Protein AF-A0A935W717-F1 (afdb_monomer_lite)

Organism: NCBI:txid2954384

Sequence (79 aa):
MDREVIEQKLESLRRCLARVTEKCPADAETLARDVDAQDIVTLNLTRSVQLSVDMAAHLIVSRDIPAPNTMGQAMTPSP

Radius of gyration: 15.57 Å; chains: 1; bounding box: 28×26×43 Å

Foldseek 3Di:
DPPVVLVVLVVLLVVLVVQLVVLPDPDPVVCVVDVVSVVSNVVSVVSNLVSVLVVLQVVCVVVVHPRDPDSVSSVDDDD

Secondary structure (DSSP, 8-state):
--HHHHHHHHHHHHHHHHHHHHHS-SSHHHHHH-HHHHHHHHHHHHHHHHHHHHHHHHHHHTTTPPPPSSTGGGGSPP-

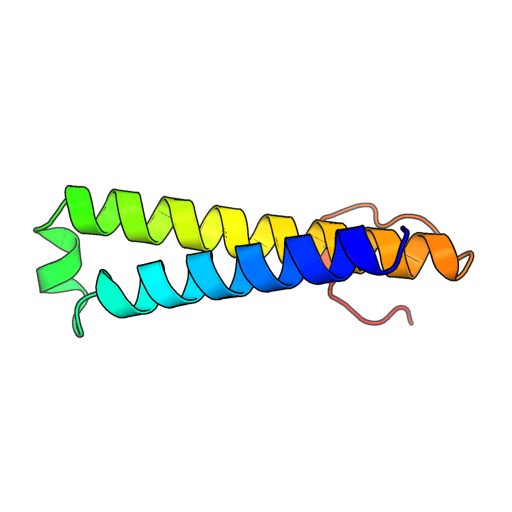InterPro domains:
  IPR037038 tRNA nuclease HepT-like superfamily [G3DSA:1.20.120.580] (1-76)

pLDDT: mean 86.69, std 13.19, range [54.28, 98.19]

Structure (mmCIF, N/CA/C/O backbone):
data_AF-A0A935W717-F1
#
_entry.id   AF-A0A935W717-F1
#
loop_
_atom_site.group_PDB
_atom_site.id
_atom_site.type_symbol
_atom_site.label_atom_id
_atom_site.label_alt_id
_atom_site.label_comp_id
_atom_site.label_asym_id
_atom_site.label_entity_id
_atom_site.label_seq_id
_atom_site.pdbx_PDB_ins_code
_atom_site.Cartn_x
_atom_site.Cartn_y
_atom_site.Cartn_z
_atom_site.occupancy
_atom_site.B_iso_or_equiv
_atom_site.auth_seq_id
_atom_site.auth_comp_id
_atom_site.auth_asym_id
_atom_site.auth_atom_id
_atom_site.pdbx_PDB_model_num
ATOM 1 N N . MET A 1 1 ? 11.947 -6.295 -17.829 1.00 63.06 1 MET A N 1
ATOM 2 C CA . MET A 1 1 ? 11.521 -6.961 -16.591 1.00 63.06 1 MET A CA 1
ATOM 3 C C . MET A 1 1 ? 11.237 -8.359 -16.998 1.00 63.06 1 MET A C 1
ATOM 5 O O . MET A 1 1 ? 10.432 -8.577 -17.900 1.00 63.06 1 MET A O 1
ATOM 9 N N . ASP A 1 2 ? 11.920 -9.266 -16.333 1.00 82.94 2 ASP A N 1
ATOM 10 C CA . ASP A 1 2 ? 11.643 -10.677 -16.457 1.00 82.94 2 ASP A CA 1
ATOM 11 C C . ASP A 1 2 ? 10.273 -10.974 -15.847 1.00 82.94 2 ASP A C 1
ATOM 13 O O . ASP A 1 2 ? 9.830 -10.300 -14.910 1.00 82.94 2 ASP A O 1
ATOM 17 N N . ARG A 1 3 ? 9.579 -11.969 -16.405 1.00 82.25 3 ARG A N 1
ATOM 18 C CA . ARG A 1 3 ? 8.216 -12.339 -15.998 1.00 82.25 3 ARG A CA 1
ATOM 19 C C . ARG A 1 3 ? 8.109 -12.592 -14.492 1.00 82.25 3 ARG A C 1
ATOM 21 O O . ARG A 1 3 ? 7.148 -12.163 -13.865 1.00 82.25 3 ARG A O 1
ATOM 28 N N . GLU A 1 4 ? 9.142 -13.195 -13.918 1.00 86.38 4 GLU A N 1
ATOM 29 C CA . GLU A 1 4 ? 9.266 -13.484 -12.489 1.00 86.38 4 GLU A CA 1
ATOM 30 C C . GLU A 1 4 ? 9.208 -12.219 -11.613 1.00 86.38 4 GLU A C 1
ATOM 32 O O . GLU A 1 4 ? 8.542 -12.198 -10.578 1.00 86.38 4 GLU A O 1
ATOM 37 N N . VAL A 1 5 ? 9.820 -11.115 -12.058 1.00 86.81 5 VAL A N 1
ATOM 38 C CA . VAL A 1 5 ? 9.785 -9.833 -11.335 1.00 86.81 5 VAL A CA 1
ATOM 39 C C . VAL A 1 5 ? 8.372 -9.243 -11.340 1.00 86.81 5 VAL A C 1
ATOM 41 O O . VAL A 1 5 ? 7.927 -8.686 -10.333 1.00 86.81 5 VAL A O 1
ATOM 44 N N . ILE A 1 6 ? 7.645 -9.380 -12.454 1.00 87.12 6 ILE A N 1
ATOM 45 C CA . ILE A 1 6 ? 6.249 -8.931 -12.556 1.00 87.12 6 ILE A CA 1
ATOM 46 C C . ILE A 1 6 ? 5.357 -9.778 -11.646 1.00 87.12 6 ILE A C 1
ATOM 48 O O . ILE A 1 6 ? 4.571 -9.223 -10.883 1.00 87.12 6 ILE A O 1
ATOM 52 N N . GLU A 1 7 ? 5.508 -11.103 -11.670 1.00 90.62 7 GLU A N 1
ATOM 53 C CA . GLU A 1 7 ? 4.762 -12.022 -10.801 1.00 90.62 7 GLU A CA 1
ATOM 54 C C . GLU A 1 7 ? 4.997 -11.702 -9.311 1.00 90.62 7 GLU A C 1
ATOM 56 O O . GLU A 1 7 ? 4.046 -11.605 -8.532 1.00 90.62 7 GLU A O 1
ATOM 61 N N . GLN A 1 8 ? 6.241 -11.414 -8.915 1.00 92.69 8 GLN A N 1
ATOM 62 C CA . GLN A 1 8 ? 6.568 -11.022 -7.542 1.00 92.69 8 GLN A CA 1
ATOM 63 C C . GLN A 1 8 ? 5.971 -9.659 -7.144 1.00 92.69 8 GLN A C 1
ATOM 65 O O . GLN A 1 8 ? 5.509 -9.485 -6.005 1.00 92.69 8 GLN A O 1
ATOM 70 N N . LYS A 1 9 ? 5.956 -8.682 -8.062 1.00 91.44 9 LYS A N 1
ATOM 71 C CA . LYS A 1 9 ? 5.307 -7.380 -7.837 1.00 91.44 9 LYS A CA 1
ATOM 72 C C . LYS A 1 9 ? 3.787 -7.519 -7.727 1.00 91.44 9 LYS A C 1
ATOM 74 O O . LYS A 1 9 ? 3.206 -6.901 -6.836 1.00 91.44 9 LYS A O 1
ATOM 79 N N . LEU A 1 10 ? 3.162 -8.368 -8.542 1.00 94.50 10 LEU A N 1
ATOM 80 C CA . LEU A 1 10 ? 1.728 -8.667 -8.468 1.00 94.50 10 LEU A CA 1
ATOM 81 C C . LEU A 1 10 ? 1.349 -9.347 -7.150 1.00 94.50 10 LEU A C 1
ATOM 83 O O . LEU A 1 10 ? 0.382 -8.938 -6.509 1.00 94.50 10 LEU A O 1
ATOM 87 N N . GLU A 1 11 ? 2.130 -10.322 -6.685 1.00 97.00 11 GLU A N 1
ATOM 88 C CA . GLU A 1 11 ? 1.883 -10.954 -5.384 1.00 97.00 11 GLU A CA 1
ATOM 89 C C . GLU A 1 11 ? 2.070 -9.959 -4.228 1.00 97.00 11 GLU A C 1
ATOM 91 O O . GLU A 1 11 ? 1.321 -9.950 -3.249 1.00 97.00 11 GLU A O 1
ATOM 96 N N . SER A 1 12 ? 3.041 -9.053 -4.341 1.00 96.44 12 SER A N 1
ATOM 97 C CA . SER A 1 12 ? 3.229 -7.983 -3.357 1.00 96.44 12 SER A CA 1
ATOM 98 C C . SER A 1 12 ? 2.066 -6.987 -3.355 1.00 96.44 12 SER A C 1
ATOM 100 O O . SER A 1 12 ? 1.606 -6.607 -2.278 1.00 96.44 12 SER A O 1
ATOM 102 N N . LEU A 1 13 ? 1.536 -6.630 -4.529 1.00 97.25 13 LEU A N 1
ATOM 103 C CA . LEU A 1 13 ? 0.343 -5.793 -4.665 1.00 97.25 13 LEU A CA 1
ATOM 104 C C . LEU A 1 13 ? -0.876 -6.476 -4.034 1.00 97.25 13 LEU A C 1
ATOM 106 O O . LEU A 1 13 ? -1.565 -5.868 -3.216 1.00 97.25 13 LEU A O 1
ATOM 110 N N . ARG A 1 14 ? -1.096 -7.762 -4.334 1.00 97.69 14 ARG A N 1
ATOM 111 C CA . ARG A 1 14 ? -2.186 -8.561 -3.756 1.00 97.69 14 ARG A CA 1
ATOM 112 C C . ARG A 1 14 ? -2.135 -8.565 -2.228 1.00 97.69 14 ARG A C 1
ATOM 114 O O . ARG A 1 14 ? -3.162 -8.367 -1.581 1.00 97.69 14 ARG A O 1
ATOM 121 N N . ARG A 1 15 ? -0.946 -8.749 -1.642 1.00 98.06 15 ARG A N 1
ATOM 122 C CA . ARG A 1 15 ? -0.751 -8.701 -0.183 1.00 98.06 15 ARG A CA 1
ATOM 123 C C . ARG A 1 15 ? -1.053 -7.321 0.397 1.00 98.06 15 ARG A C 1
ATOM 125 O O . ARG A 1 15 ? -1.701 -7.251 1.436 1.00 98.06 15 ARG A O 1
ATOM 132 N N . CYS A 1 16 ? -0.636 -6.242 -0.266 1.00 98.12 16 CYS A N 1
ATOM 133 C CA . CYS A 1 16 ? -0.950 -4.885 0.189 1.00 98.12 16 CY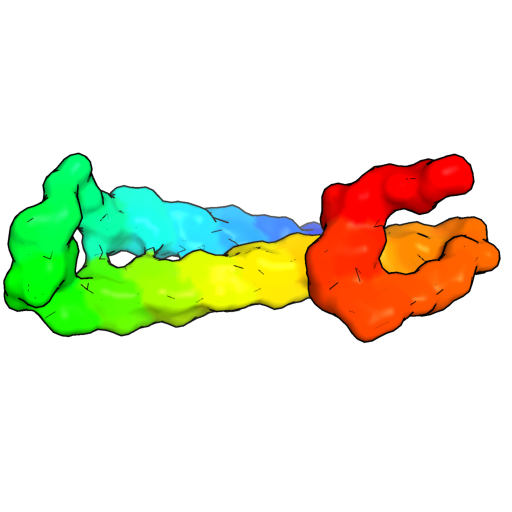S A CA 1
ATOM 134 C C . CYS A 1 16 ? -2.466 -4.644 0.201 1.00 98.12 16 CYS A C 1
ATOM 136 O O . CYS A 1 16 ? -3.003 -4.199 1.214 1.00 98.12 16 CYS A O 1
ATOM 138 N N . LEU A 1 17 ? -3.168 -5.013 -0.874 1.00 98.00 17 LEU A N 1
ATOM 139 C CA . LEU A 1 17 ? -4.625 -4.879 -0.957 1.00 98.00 17 LEU A CA 1
ATOM 140 C C . LEU A 1 17 ? -5.340 -5.715 0.111 1.00 98.00 17 LEU A C 1
ATOM 142 O O . LEU A 1 17 ? -6.226 -5.202 0.784 1.00 98.00 17 LEU A O 1
ATOM 146 N N . ALA A 1 18 ? -4.904 -6.958 0.340 1.00 98.12 18 ALA A N 1
ATOM 147 C CA . ALA A 1 18 ? -5.464 -7.801 1.395 1.00 98.12 18 ALA A CA 1
ATOM 148 C C . ALA A 1 18 ? -5.320 -7.162 2.787 1.00 98.12 18 ALA A C 1
ATOM 150 O O . ALA A 1 18 ? -6.261 -7.193 3.575 1.00 98.12 18 ALA A O 1
ATOM 151 N N . ARG A 1 19 ? -4.173 -6.532 3.078 1.00 97.94 19 ARG A N 1
ATOM 152 C CA . ARG A 1 19 ? -3.946 -5.822 4.347 1.00 97.94 19 ARG A CA 1
ATOM 153 C C . ARG A 1 19 ? -4.834 -4.593 4.497 1.00 97.94 19 ARG A C 1
ATOM 155 O O . ARG A 1 19 ? -5.321 -4.350 5.596 1.00 97.94 19 ARG A O 1
ATOM 162 N N . VAL A 1 20 ? -5.065 -3.847 3.415 1.00 97.81 20 VAL A N 1
ATOM 163 C CA . VAL A 1 20 ? -6.021 -2.730 3.421 1.00 97.81 20 VAL A CA 1
ATOM 164 C C . VAL A 1 20 ? -7.425 -3.248 3.719 1.00 97.81 20 VAL A C 1
ATOM 166 O O . VAL A 1 20 ? -8.073 -2.721 4.611 1.00 97.81 20 VAL A O 1
ATOM 169 N N . THR A 1 21 ? -7.878 -4.308 3.046 1.00 96.94 21 THR A N 1
ATOM 170 C CA . THR A 1 21 ? -9.208 -4.892 3.289 1.00 96.94 21 THR A CA 1
ATOM 171 C C . THR A 1 21 ? -9.361 -5.445 4.708 1.00 96.94 21 THR A C 1
ATOM 173 O O . THR A 1 21 ? -10.423 -5.309 5.299 1.00 96.94 21 THR A O 1
ATOM 176 N N . GLU A 1 22 ? -8.314 -6.054 5.268 1.00 97.44 22 GLU A N 1
ATOM 177 C CA . GLU A 1 22 ? -8.336 -6.621 6.623 1.00 97.44 22 GLU A CA 1
ATOM 178 C C . GLU A 1 22 ? -8.367 -5.541 7.718 1.00 97.44 22 GLU A C 1
ATOM 180 O O . GLU A 1 22 ? -8.939 -5.763 8.783 1.00 97.44 22 GLU A O 1
ATOM 185 N N . LYS A 1 23 ? -7.705 -4.398 7.494 1.00 96.94 23 LYS A N 1
ATOM 186 C CA . LYS A 1 23 ? -7.468 -3.380 8.533 1.00 96.94 23 LYS A CA 1
ATOM 187 C C . LYS A 1 23 ? -8.263 -2.094 8.362 1.00 96.94 23 LYS A C 1
ATOM 189 O O . LYS A 1 23 ? -8.335 -1.324 9.310 1.00 96.94 23 LYS A O 1
ATOM 194 N N . CYS A 1 24 ? -8.860 -1.856 7.199 1.00 96.31 24 CYS A N 1
ATOM 195 C CA . CYS A 1 24 ? -9.752 -0.724 6.997 1.00 96.31 24 CYS A CA 1
ATOM 196 C C . CYS A 1 24 ? -11.146 -1.070 7.550 1.00 96.31 24 CYS A C 1
ATOM 198 O O . CYS A 1 24 ? -11.784 -1.992 7.033 1.00 96.31 24 CYS A O 1
ATOM 200 N N . PRO A 1 25 ? -11.632 -0.373 8.590 1.00 95.25 25 PRO A N 1
ATOM 201 C CA . PRO A 1 25 ? -12.981 -0.572 9.091 1.00 95.25 25 PRO A CA 1
ATOM 202 C C . PRO A 1 25 ? -14.015 -0.034 8.092 1.00 95.25 25 PRO A C 1
ATOM 204 O O . PRO A 1 25 ? -13.696 0.695 7.153 1.00 95.25 25 PRO A O 1
ATOM 207 N N . ALA A 1 26 ? -15.279 -0.402 8.299 1.00 94.38 26 ALA A N 1
ATOM 208 C CA . ALA A 1 26 ? -16.363 -0.054 7.383 1.00 94.38 26 ALA A CA 1
ATOM 209 C C . ALA A 1 26 ? -16.692 1.450 7.356 1.00 94.38 26 ALA A C 1
ATOM 211 O O . ALA A 1 26 ? -17.278 1.928 6.385 1.00 94.38 26 ALA A O 1
ATOM 212 N N . ASP A 1 27 ? -16.331 2.188 8.408 1.00 96.19 27 ASP A N 1
ATOM 213 C CA . ASP A 1 27 ? -16.648 3.602 8.562 1.00 96.19 27 ASP A CA 1
ATOM 214 C C . ASP A 1 27 ? -15.423 4.442 8.959 1.00 96.19 27 ASP A C 1
ATOM 216 O O . ASP A 1 27 ? -14.479 3.986 9.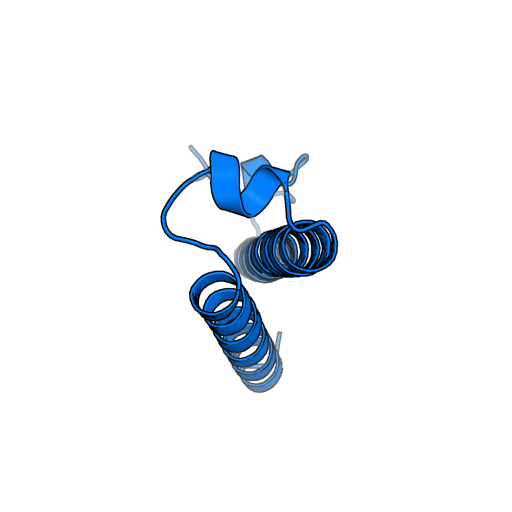612 1.00 96.19 27 ASP A O 1
ATOM 220 N N . AL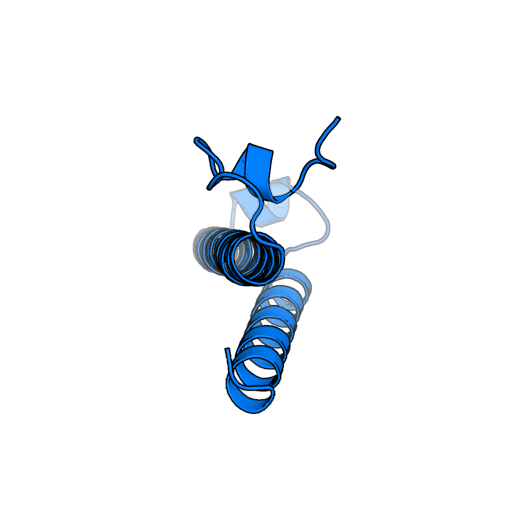A A 1 28 ? -15.454 5.708 8.541 1.00 94.88 28 ALA A N 1
ATOM 221 C CA . ALA A 1 28 ? -14.350 6.638 8.734 1.00 94.88 28 ALA A CA 1
ATOM 222 C C . ALA A 1 28 ? -14.164 7.066 10.198 1.00 94.88 28 ALA A C 1
ATOM 224 O O . ALA A 1 28 ? -13.052 7.420 10.581 1.00 94.88 28 ALA A O 1
ATOM 225 N N . GLU A 1 29 ? -15.216 7.041 11.020 1.00 97.75 29 GLU A N 1
ATOM 226 C CA . GLU A 1 29 ? -15.140 7.444 12.428 1.00 97.75 29 GLU A CA 1
ATOM 227 C C . GLU A 1 29 ? -14.363 6.408 13.250 1.00 97.75 29 GLU A C 1
ATOM 229 O O . GLU A 1 29 ? -13.503 6.767 14.057 1.00 97.75 29 GLU A O 1
ATOM 234 N N . THR A 1 30 ? -14.607 5.124 12.989 1.00 96.94 30 THR A N 1
ATOM 235 C CA . THR A 1 30 ? -13.848 4.005 13.549 1.00 96.94 30 THR A CA 1
ATOM 236 C C . THR A 1 30 ? -12.390 4.063 13.105 1.00 96.94 30 THR A C 1
ATOM 238 O O . THR A 1 30 ? -11.501 3.953 13.947 1.00 96.94 30 THR A O 1
ATOM 241 N N . LEU A 1 31 ? -12.121 4.317 11.816 1.00 96.75 31 LEU A N 1
ATOM 242 C CA . LEU A 1 31 ? -10.745 4.469 11.329 1.00 96.75 31 LEU A CA 1
ATOM 243 C C . LEU A 1 31 ? -10.037 5.647 12.011 1.00 96.75 31 LEU A C 1
ATOM 245 O O . LEU A 1 31 ? -8.907 5.502 12.460 1.00 96.75 31 LEU A O 1
ATOM 249 N N . ALA A 1 32 ? -10.705 6.796 12.144 1.00 97.31 32 ALA A N 1
ATOM 250 C CA . ALA A 1 32 ? -10.130 8.002 12.743 1.00 97.31 32 ALA A CA 1
ATOM 251 C C . ALA A 1 32 ? -9.717 7.820 14.215 1.00 97.31 32 ALA A C 1
ATOM 253 O O . ALA A 1 32 ? -8.843 8.538 14.704 1.00 97.31 32 ALA A O 1
ATOM 254 N N . ARG A 1 33 ? -10.331 6.867 14.923 1.00 97.75 33 ARG A N 1
ATOM 255 C CA . ARG A 1 33 ? -10.026 6.550 16.325 1.00 97.75 33 ARG A CA 1
ATOM 256 C C . ARG A 1 33 ? -8.929 5.500 16.498 1.00 97.75 33 ARG A C 1
ATOM 258 O O . ARG A 1 33 ? -8.426 5.356 17.608 1.00 97.75 33 ARG A O 1
ATOM 265 N N . ASP A 1 34 ? -8.556 4.792 15.436 1.00 97.50 34 ASP A N 1
ATOM 266 C CA . ASP A 1 34 ? -7.557 3.724 15.460 1.00 97.50 34 ASP A CA 1
ATOM 267 C C . ASP A 1 34 ? -6.319 4.134 14.645 1.00 97.50 34 ASP A C 1
ATOM 269 O O . ASP A 1 34 ? -6.301 4.081 13.413 1.00 97.50 34 ASP A O 1
ATOM 273 N N . VAL A 1 35 ? -5.283 4.597 15.349 1.00 97.56 35 VAL A N 1
ATOM 274 C CA . VAL A 1 35 ? -4.035 5.088 14.738 1.00 97.56 35 VAL A CA 1
ATOM 275 C C . VAL A 1 35 ? -3.258 3.955 14.064 1.00 97.56 35 VAL A C 1
ATOM 277 O O . VAL A 1 35 ? -2.718 4.146 12.975 1.00 97.56 35 VAL A O 1
ATOM 280 N N . ASP A 1 36 ? -3.262 2.755 14.644 1.00 97.62 36 ASP A N 1
ATOM 281 C CA . ASP A 1 36 ? -2.569 1.604 14.062 1.00 97.62 36 ASP A CA 1
ATOM 282 C C . ASP A 1 36 ? -3.234 1.186 12.742 1.00 97.62 36 ASP A C 1
ATOM 284 O O . ASP A 1 36 ? -2.556 0.899 11.748 1.00 97.62 36 ASP A O 1
ATOM 288 N N . ALA A 1 37 ? -4.570 1.185 12.697 1.00 97.25 37 ALA A N 1
ATOM 289 C CA . ALA A 1 37 ? -5.313 0.936 11.467 1.00 97.25 37 ALA A CA 1
ATOM 290 C C . ALA A 1 37 ? -5.019 2.002 10.399 1.00 97.25 37 ALA A C 1
ATOM 292 O O . ALA A 1 37 ? -4.796 1.647 9.237 1.00 97.25 37 ALA A O 1
ATOM 293 N N . GLN A 1 38 ? -4.954 3.284 10.776 1.00 98.19 38 GLN A N 1
ATOM 294 C CA . GLN A 1 38 ? -4.591 4.375 9.862 1.00 98.19 38 GLN A CA 1
ATOM 295 C C . GLN A 1 38 ? -3.203 4.176 9.250 1.00 98.19 38 GLN A C 1
ATOM 297 O O . GLN A 1 38 ? -3.058 4.268 8.026 1.00 98.19 38 GLN A O 1
ATOM 302 N N . ASP A 1 39 ? -2.204 3.849 10.066 1.00 98.12 39 ASP A N 1
ATOM 303 C CA . ASP A 1 39 ? -0.835 3.626 9.601 1.00 98.12 39 ASP A CA 1
ATOM 304 C C . ASP A 1 39 ? -0.756 2.419 8.664 1.00 98.12 39 ASP A C 1
ATOM 306 O O . ASP A 1 39 ? -0.151 2.487 7.587 1.00 98.12 39 ASP A O 1
ATOM 310 N N . ILE A 1 40 ? -1.421 1.314 9.019 1.00 97.75 40 ILE A N 1
ATOM 311 C CA . ILE A 1 40 ? -1.434 0.112 8.184 1.00 97.75 40 ILE A CA 1
ATOM 312 C C . ILE A 1 40 ? -2.124 0.385 6.843 1.00 97.75 40 ILE A C 1
ATOM 314 O O . ILE A 1 40 ? -1.582 0.005 5.798 1.00 97.75 40 ILE A O 1
ATOM 318 N N . VAL A 1 41 ? -3.290 1.032 6.843 1.00 97.69 41 VAL A N 1
ATOM 319 C CA . VAL A 1 41 ? -4.034 1.343 5.615 1.00 97.69 41 VAL A CA 1
ATOM 320 C C . VAL A 1 41 ? -3.226 2.292 4.730 1.00 97.69 41 VAL A C 1
ATOM 322 O O . VAL A 1 41 ? -2.997 1.986 3.558 1.00 97.69 41 VAL A O 1
ATOM 325 N N . THR A 1 42 ? -2.707 3.383 5.293 1.00 97.69 42 THR A N 1
ATOM 326 C CA . THR A 1 42 ? -1.928 4.394 4.559 1.00 97.69 42 THR A CA 1
ATOM 327 C C . THR A 1 42 ? -0.678 3.791 3.926 1.00 97.69 42 THR A C 1
ATOM 329 O O . THR A 1 42 ? -0.413 3.985 2.733 1.00 97.69 42 THR A O 1
ATOM 332 N N . LEU A 1 43 ? 0.074 2.997 4.690 1.00 98.12 43 LEU A N 1
ATOM 333 C CA . LEU A 1 43 ? 1.298 2.364 4.212 1.00 98.12 43 LEU A CA 1
ATOM 334 C C . LEU A 1 43 ? 1.027 1.380 3.068 1.00 98.12 43 LEU A C 1
ATOM 336 O O . LEU A 1 43 ? 1.748 1.375 2.067 1.00 98.12 43 LEU A O 1
ATOM 340 N N . ASN A 1 44 ? 0.000 0.537 3.199 1.00 98.19 44 ASN A N 1
ATOM 341 C CA . ASN A 1 44 ? -0.300 -0.471 2.183 1.00 98.19 44 ASN A CA 1
ATOM 342 C C . ASN A 1 44 ? -0.934 0.139 0.927 1.00 98.19 44 ASN A C 1
ATOM 344 O O . ASN A 1 44 ? -0.629 -0.321 -0.175 1.00 98.19 44 ASN A O 1
ATOM 348 N N . LEU A 1 45 ? -1.731 1.204 1.050 1.00 97.75 45 LEU A N 1
ATOM 349 C CA . LEU A 1 45 ? -2.213 1.967 -0.105 1.00 97.75 45 LEU A CA 1
ATOM 350 C C . LEU A 1 45 ? -1.053 2.622 -0.860 1.00 97.75 45 LEU A C 1
ATOM 352 O O . LEU A 1 45 ? -0.935 2.441 -2.072 1.00 97.75 45 LEU A O 1
ATOM 356 N N . THR A 1 46 ? -0.145 3.291 -0.146 1.00 96.94 46 THR A N 1
ATOM 357 C CA . THR A 1 46 ? 1.043 3.926 -0.744 1.00 96.94 46 THR A CA 1
ATOM 358 C C . THR A 1 46 ? 1.884 2.911 -1.520 1.00 96.94 46 THR A C 1
ATOM 360 O O . THR A 1 46 ? 2.227 3.129 -2.682 1.00 96.94 46 THR A O 1
ATOM 363 N N . ARG A 1 47 ? 2.160 1.747 -0.915 1.00 96.81 47 ARG A N 1
ATOM 364 C CA . ARG A 1 47 ? 2.893 0.656 -1.579 1.00 96.81 47 ARG A CA 1
ATOM 365 C C . ARG A 1 47 ? 2.152 0.104 -2.794 1.00 96.81 47 ARG A C 1
ATOM 367 O O . ARG A 1 47 ? 2.790 -0.174 -3.805 1.00 96.81 47 ARG A O 1
ATOM 374 N N . SER A 1 48 ? 0.830 -0.039 -2.716 1.00 96.62 48 SER A N 1
ATOM 375 C CA . SER A 1 48 ? 0.010 -0.533 -3.831 1.00 96.62 48 SER A CA 1
ATOM 376 C C . SER A 1 48 ? 0.085 0.396 -5.043 1.00 96.62 48 SER A C 1
ATOM 378 O O . SER A 1 48 ? 0.273 -0.067 -6.170 1.00 96.62 48 SER A O 1
ATOM 380 N N . VAL A 1 49 ? -0.002 1.710 -4.811 1.00 94.94 49 VAL A N 1
ATOM 381 C CA . VAL A 1 49 ? 0.140 2.723 -5.866 1.00 94.94 49 VAL A CA 1
ATOM 382 C C . VAL A 1 49 ? 1.543 2.678 -6.461 1.00 94.94 49 VAL A C 1
ATOM 384 O O . VAL A 1 49 ? 1.673 2.572 -7.678 1.00 94.94 49 VAL A O 1
ATOM 387 N N . GLN A 1 50 ? 2.588 2.662 -5.629 1.00 90.75 50 GLN A N 1
ATOM 388 C CA . GLN A 1 50 ? 3.968 2.618 -6.119 1.00 90.75 50 GLN A CA 1
ATOM 389 C C . GLN A 1 50 ? 4.245 1.365 -6.961 1.00 90.75 50 GLN A C 1
ATOM 391 O O . GLN A 1 50 ? 4.808 1.466 -8.046 1.00 90.75 50 GLN A O 1
ATOM 396 N N . LEU A 1 51 ? 3.797 0.186 -6.513 1.00 92.94 51 LEU A N 1
ATOM 397 C CA . LEU A 1 51 ? 3.937 -1.055 -7.282 1.00 92.94 51 LEU A CA 1
ATOM 398 C C . LEU A 1 51 ? 3.224 -0.969 -8.636 1.00 92.94 51 LEU A C 1
ATOM 400 O O . LEU A 1 51 ? 3.762 -1.437 -9.638 1.00 92.94 51 LEU A O 1
ATOM 404 N N . SER A 1 52 ? 2.041 -0.356 -8.671 1.00 91.19 52 SER A N 1
ATOM 405 C CA . SER A 1 52 ? 1.278 -0.155 -9.907 1.00 91.19 52 SER A CA 1
ATOM 406 C C . SER A 1 52 ? 2.013 0.774 -10.877 1.00 91.19 52 SER A C 1
ATOM 408 O O . SER A 1 52 ? 2.140 0.448 -12.057 1.00 91.19 52 SER A O 1
ATOM 410 N N . VAL A 1 53 ? 2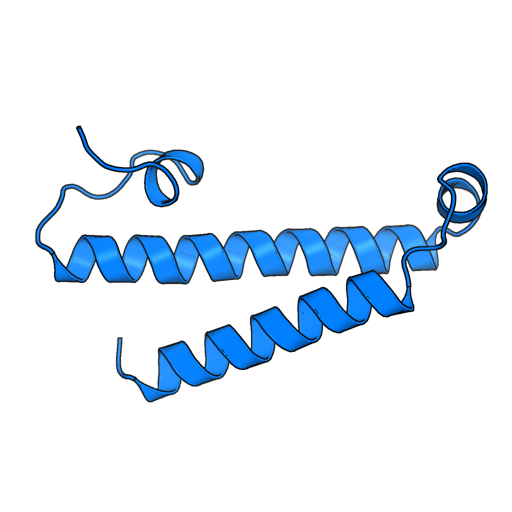.557 1.886 -10.374 1.00 88.81 53 VAL A N 1
ATOM 411 C CA . VAL A 1 53 ? 3.348 2.842 -11.163 1.00 88.81 53 VAL A CA 1
ATOM 412 C C . VAL A 1 53 ? 4.625 2.194 -11.697 1.00 88.81 53 VAL A C 1
ATOM 414 O O . VAL A 1 53 ? 4.914 2.327 -12.882 1.00 88.81 53 VAL A O 1
ATOM 417 N N . ASP A 1 54 ? 5.357 1.442 -10.872 1.00 86.44 54 ASP A N 1
ATOM 418 C CA . ASP A 1 54 ? 6.578 0.747 -11.293 1.00 86.44 54 ASP A CA 1
ATOM 419 C C . ASP A 1 54 ? 6.311 -0.238 -12.439 1.00 86.44 54 ASP A C 1
ATOM 421 O O . ASP A 1 54 ? 7.072 -0.304 -13.406 1.00 86.44 54 ASP A O 1
ATOM 425 N N . MET A 1 55 ? 5.231 -1.022 -12.330 1.00 88.00 55 MET A N 1
ATOM 426 C CA . MET A 1 55 ? 4.839 -1.972 -13.372 1.00 88.00 55 MET A CA 1
ATOM 427 C C . MET A 1 55 ? 4.430 -1.245 -14.657 1.00 88.00 55 MET A C 1
ATOM 429 O O . MET A 1 55 ? 4.837 -1.653 -15.745 1.00 88.00 55 MET A O 1
ATOM 433 N N . ALA A 1 56 ? 3.672 -0.152 -14.546 1.00 83.56 56 ALA A N 1
ATOM 434 C CA . ALA A 1 56 ? 3.245 0.639 -15.695 1.00 83.56 56 ALA A CA 1
ATOM 435 C C . ALA A 1 56 ? 4.428 1.317 -16.406 1.00 83.56 56 ALA A C 1
ATOM 437 O O . ALA A 1 56 ? 4.581 1.175 -17.618 1.00 83.56 56 ALA A O 1
ATOM 438 N N . ALA A 1 57 ? 5.320 1.971 -15.657 1.00 81.56 57 ALA A N 1
ATOM 439 C CA . ALA A 1 57 ? 6.534 2.582 -16.193 1.00 81.56 57 ALA A CA 1
ATOM 440 C C . ALA A 1 57 ? 7.409 1.550 -16.917 1.00 81.56 57 ALA A C 1
ATOM 442 O O . ALA A 1 57 ? 7.915 1.810 -18.008 1.00 81.56 57 ALA A O 1
ATOM 443 N N . HIS A 1 58 ? 7.520 0.342 -16.362 1.00 78.75 58 HIS A N 1
ATOM 444 C CA . HIS A 1 58 ? 8.235 -0.737 -17.024 1.00 78.75 58 HIS A CA 1
ATOM 445 C C . HIS A 1 58 ? 7.591 -1.136 -18.367 1.00 78.75 58 HIS A C 1
ATOM 447 O O . HIS A 1 58 ? 8.290 -1.333 -19.365 1.00 78.75 58 HIS A O 1
ATOM 453 N N . LEU A 1 59 ? 6.263 -1.274 -18.415 1.00 76.69 59 LEU A N 1
ATOM 454 C CA . LEU A 1 59 ? 5.545 -1.598 -19.652 1.00 76.69 59 LEU A CA 1
ATOM 455 C C . LEU A 1 59 ? 5.725 -0.511 -20.726 1.00 76.69 59 LEU A C 1
ATOM 457 O O . LEU A 1 59 ? 5.846 -0.843 -21.904 1.00 76.69 59 LEU A O 1
ATOM 461 N N . ILE A 1 60 ? 5.792 0.763 -20.333 1.00 73.88 60 ILE A N 1
ATOM 462 C CA . ILE A 1 60 ? 6.027 1.901 -21.238 1.00 73.88 60 ILE A CA 1
ATO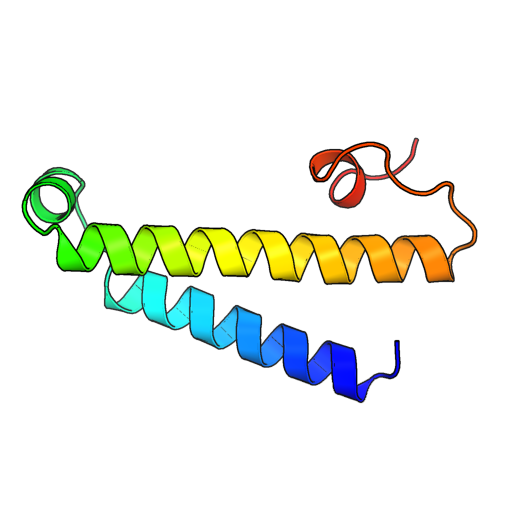M 463 C C . ILE A 1 60 ? 7.436 1.835 -21.839 1.00 73.88 60 ILE A C 1
ATOM 465 O O . ILE A 1 60 ? 7.579 1.915 -23.058 1.00 73.88 60 ILE A O 1
ATOM 469 N N . VAL A 1 61 ? 8.461 1.590 -21.015 1.00 69.50 61 VAL A N 1
ATOM 470 C CA . VAL A 1 61 ? 9.855 1.441 -21.477 1.00 69.50 61 VAL A CA 1
ATOM 471 C C . VAL A 1 61 ? 9.999 0.275 -22.459 1.00 69.50 61 VAL A C 1
ATOM 473 O O . VAL A 1 61 ? 10.734 0.377 -23.434 1.00 69.50 61 VAL A O 1
ATOM 476 N N . SER A 1 62 ? 9.251 -0.818 -22.268 1.00 65.12 62 SER A N 1
ATOM 477 C CA . SER A 1 62 ? 9.251 -1.937 -23.225 1.00 65.12 62 SER A CA 1
ATOM 478 C C . SER A 1 62 ? 8.580 -1.637 -24.574 1.00 65.12 62 SER A C 1
ATOM 480 O O . SER A 1 62 ? 8.653 -2.465 -25.478 1.00 65.12 62 SER A O 1
ATOM 482 N N . ARG A 1 63 ? 7.914 -0.482 -24.716 1.00 65.12 63 ARG A N 1
ATOM 483 C CA . ARG A 1 63 ? 7.156 -0.075 -25.910 1.00 65.12 63 ARG A CA 1
ATOM 484 C C . ARG A 1 63 ? 7.774 1.111 -26.664 1.00 65.12 63 ARG A C 1
ATOM 486 O O . ARG A 1 63 ? 7.137 1.604 -27.586 1.00 65.12 63 ARG A O 1
ATOM 493 N N . ASP A 1 64 ? 8.979 1.545 -26.288 1.00 64.06 64 ASP A N 1
ATOM 494 C CA . ASP A 1 64 ? 9.699 2.688 -26.888 1.00 64.06 64 ASP A CA 1
ATOM 495 C C . ASP A 1 64 ? 8.909 4.017 -26.834 1.00 64.06 64 ASP A C 1
ATOM 497 O O . ASP A 1 64 ? 9.060 4.918 -27.658 1.00 64.06 64 ASP A O 1
ATOM 501 N N . ILE A 1 65 ? 8.023 4.132 -25.840 1.00 66.94 65 ILE A N 1
ATOM 502 C CA . ILE A 1 65 ? 7.226 5.329 -25.562 1.00 66.94 65 ILE A CA 1
ATOM 503 C C . ILE A 1 65 ? 8.050 6.238 -24.630 1.00 66.94 65 ILE A C 1
ATOM 505 O O . ILE A 1 65 ? 8.706 5.719 -23.719 1.00 66.94 65 ILE A O 1
ATOM 509 N N . PRO A 1 66 ? 8.020 7.576 -24.804 1.00 64.88 66 PRO A N 1
ATOM 510 C CA . PRO A 1 66 ? 8.714 8.503 -23.915 1.00 64.88 66 PRO A CA 1
ATOM 511 C C . PRO A 1 66 ? 8.393 8.235 -22.443 1.00 64.88 66 PRO A C 1
ATOM 513 O O . PRO A 1 66 ? 7.238 7.999 -22.079 1.00 64.88 66 PRO A O 1
ATOM 516 N N . ALA A 1 67 ? 9.420 8.282 -21.593 1.00 64.19 67 ALA A N 1
ATOM 517 C CA . ALA A 1 67 ? 9.245 8.078 -20.162 1.00 64.19 67 ALA A CA 1
ATOM 518 C C . ALA A 1 67 ? 8.242 9.104 -19.592 1.00 64.19 67 ALA A C 1
ATOM 520 O O . ALA A 1 67 ? 8.303 10.284 -19.954 1.00 64.19 67 ALA A O 1
ATOM 521 N N . PRO A 1 68 ? 7.319 8.685 -18.710 1.00 68.44 68 PRO A N 1
ATOM 522 C CA . PRO A 1 68 ? 6.343 9.593 -18.128 1.00 68.44 68 PRO A CA 1
ATOM 523 C C . PRO A 1 68 ? 7.047 10.629 -17.240 1.00 68.44 68 PRO A C 1
ATOM 525 O O . PRO A 1 68 ? 7.931 10.291 -16.454 1.00 68.44 68 PRO A O 1
ATOM 528 N N . ASN A 1 69 ? 6.623 11.890 -17.324 1.00 70.69 69 ASN A N 1
ATOM 529 C CA . ASN A 1 69 ? 7.166 12.984 -16.511 1.00 70.69 69 ASN A CA 1
ATOM 530 C C . ASN A 1 69 ? 6.584 12.999 -15.087 1.00 70.69 69 ASN A C 1
ATOM 532 O O . ASN A 1 69 ? 7.116 13.672 -14.207 1.00 70.69 69 ASN A O 1
ATOM 536 N N . THR A 1 70 ? 5.480 12.283 -14.846 1.00 75.44 70 THR A N 1
ATOM 537 C CA . THR A 1 70 ? 4.838 12.158 -13.528 1.00 75.44 70 THR A CA 1
ATOM 538 C C . THR A 1 70 ? 4.298 10.743 -13.298 1.00 75.44 70 THR A C 1
ATOM 540 O O . THR A 1 70 ? 4.007 10.021 -14.250 1.00 75.44 70 THR A O 1
ATOM 543 N N . MET A 1 71 ? 4.088 10.349 -12.033 1.00 73.31 71 MET A N 1
ATOM 544 C CA . MET A 1 71 ? 3.490 9.043 -11.697 1.00 73.31 71 MET A CA 1
ATOM 545 C C . MET A 1 71 ? 2.113 8.834 -12.347 1.00 73.31 71 MET A C 1
ATOM 547 O O . MET A 1 71 ? 1.819 7.747 -12.835 1.00 73.31 71 MET A O 1
ATOM 551 N N . GLY A 1 72 ? 1.281 9.881 -12.392 1.00 71.19 72 GLY A N 1
ATOM 552 C CA . GLY A 1 72 ? -0.053 9.811 -12.994 1.00 71.19 72 GLY A CA 1
ATOM 553 C C . GLY A 1 72 ? -0.016 9.554 -14.501 1.00 71.19 72 GLY A C 1
ATOM 554 O O . GLY A 1 72 ? -0.849 8.810 -15.009 1.00 71.19 72 GLY A O 1
ATOM 555 N N . GLN A 1 73 ? 0.987 10.088 -15.206 1.00 74.00 73 GLN A N 1
ATOM 556 C CA . GLN A 1 73 ? 1.147 9.865 -16.647 1.00 74.00 73 GLN A CA 1
ATOM 557 C C . GLN A 1 73 ? 1.444 8.404 -16.994 1.00 74.00 73 GLN A C 1
ATOM 559 O O . GLN A 1 73 ? 1.060 7.951 -18.067 1.00 74.00 73 GLN A O 1
ATOM 564 N N . ALA A 1 74 ? 2.059 7.644 -16.082 1.00 70.62 74 ALA A N 1
ATOM 565 C CA . ALA A 1 74 ? 2.257 6.209 -16.274 1.00 70.62 74 ALA A CA 1
ATOM 566 C C . ALA A 1 74 ? 0.930 5.423 -16.285 1.00 70.62 74 ALA A C 1
ATOM 568 O O . ALA A 1 74 ? 0.877 4.319 -16.818 1.00 70.62 74 ALA A O 1
ATOM 569 N N . MET A 1 75 ? -0.136 5.973 -15.693 1.00 71.31 75 MET A N 1
ATOM 570 C CA . MET A 1 75 ? -1.439 5.312 -15.542 1.00 71.31 75 MET A CA 1
ATOM 571 C C . MET A 1 75 ? -2.502 5.815 -16.530 1.00 71.31 75 MET A C 1
ATOM 573 O O . MET A 1 75 ? -3.607 5.276 -16.560 1.00 71.31 75 MET A O 1
ATOM 577 N N . THR A 1 76 ? -2.191 6.827 -17.342 1.00 67.31 76 THR A N 1
ATOM 578 C CA . THR A 1 76 ? -3.075 7.342 -18.398 1.00 67.31 76 THR A CA 1
ATOM 579 C C . THR A 1 76 ? -2.662 6.805 -19.769 1.00 67.31 76 THR A C 1
ATOM 581 O O . THR A 1 76 ? -1.463 6.709 -20.034 1.00 67.31 76 THR A O 1
ATOM 584 N N . PRO A 1 77 ? -3.609 6.487 -20.671 1.00 54.81 77 PRO A N 1
ATOM 585 C CA . PRO A 1 77 ? -3.267 6.140 -22.047 1.00 54.81 77 PRO A CA 1
ATOM 586 C C . PRO A 1 77 ? -2.529 7.311 -22.716 1.00 54.81 77 PRO A C 1
ATOM 588 O O . PRO A 1 77 ? -2.926 8.465 -22.548 1.00 54.81 77 PRO A O 1
ATOM 591 N N . SER A 1 78 ? -1.445 7.020 -23.449 1.00 56.66 78 SER A N 1
ATOM 592 C CA . SER A 1 78 ? -0.841 8.021 -24.341 1.00 56.66 78 SER A CA 1
ATOM 593 C C . SER A 1 78 ? -1.859 8.422 -25.418 1.00 56.66 78 SER A C 1
ATOM 595 O O . SER A 1 78 ? -2.632 7.553 -25.833 1.00 56.66 78 SER A O 1
ATOM 597 N N . PRO A 1 79 ? -1.898 9.704 -25.828 1.00 54.28 79 PRO A N 1
ATOM 598 C CA . PRO A 1 79 ? -2.738 10.151 -26.936 1.00 54.28 79 PRO A CA 1
ATOM 599 C C . PRO A 1 79 ? -2.375 9.464 -28.258 1.00 54.28 79 PRO A C 1
ATOM 601 O O . PRO A 1 79 ? -1.201 9.053 -28.416 1.00 54.28 79 PRO A O 1
#